Protein AF-A0A355FBG0-F1 (afdb_monomer)

pLDDT: mean 81.56, std 12.43, range [50.31, 96.06]

Structure (mmCIF, N/CA/C/O backbone):
data_AF-A0A355FBG0-F1
#
_entry.id   AF-A0A355FBG0-F1
#
loop_
_atom_site.group_PDB
_atom_site.id
_atom_site.type_symbol
_atom_site.label_atom_id
_atom_site.label_alt_id
_atom_site.label_comp_id
_atom_site.label_asym_id
_atom_site.label_entity_id
_atom_site.label_seq_id
_atom_site.pdbx_PDB_ins_code
_atom_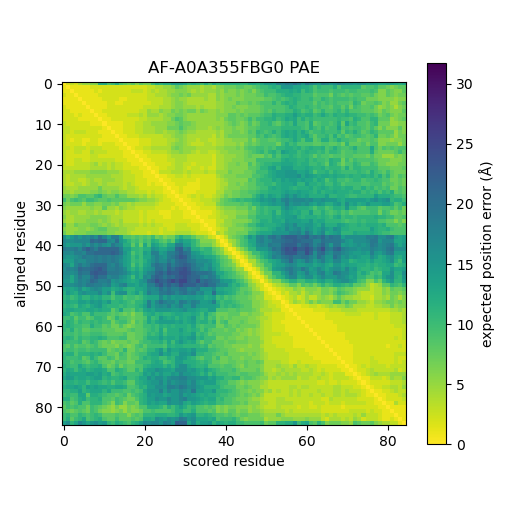site.Cartn_x
_atom_site.Cartn_y
_atom_site.Cartn_z
_atom_site.occupancy
_atom_site.B_iso_or_equiv
_atom_site.auth_seq_id
_atom_site.auth_comp_id
_atom_site.auth_asym_id
_atom_site.auth_atom_id
_atom_site.pdbx_PDB_model_num
ATOM 1 N N . ALA A 1 1 ? 11.383 -2.324 6.770 1.00 80.38 1 ALA A N 1
ATOM 2 C CA . ALA A 1 1 ? 12.732 -1.746 6.561 1.00 80.38 1 ALA A CA 1
ATOM 3 C C . ALA A 1 1 ? 12.765 -0.716 5.423 1.00 80.38 1 ALA A C 1
ATOM 5 O O . ALA A 1 1 ? 13.095 0.431 5.688 1.00 80.38 1 ALA A O 1
ATOM 6 N N . LEU A 1 2 ? 12.371 -1.072 4.190 1.00 88.06 2 LEU A N 1
ATOM 7 C CA . LEU A 1 2 ? 12.489 -0.190 3.013 1.00 88.06 2 LEU A CA 1
ATOM 8 C C . LEU A 1 2 ? 11.782 1.173 3.157 1.00 88.06 2 LEU A C 1
ATOM 10 O O . LEU A 1 2 ? 12.381 2.208 2.887 1.00 88.06 2 LEU A O 1
ATOM 14 N N . ARG A 1 3 ? 10.539 1.196 3.650 1.00 86.31 3 ARG A N 1
ATOM 15 C CA . ARG A 1 3 ? 9.800 2.451 3.876 1.00 86.31 3 ARG A CA 1
ATOM 16 C C . ARG A 1 3 ? 10.493 3.387 4.870 1.00 86.31 3 ARG A C 1
ATOM 18 O O . ARG A 1 3 ? 10.577 4.582 4.620 1.00 86.31 3 ARG A O 1
ATOM 25 N N . ALA A 1 4 ? 10.984 2.845 5.986 1.00 88.12 4 ALA A N 1
ATOM 26 C CA . ALA A 1 4 ? 11.685 3.631 7.002 1.00 88.12 4 ALA A CA 1
ATOM 27 C C . ALA A 1 4 ? 12.964 4.253 6.422 1.00 88.12 4 ALA A C 1
ATOM 29 O O . ALA A 1 4 ? 13.179 5.451 6.561 1.00 88.12 4 ALA A O 1
ATOM 30 N N . PHE A 1 5 ? 13.732 3.465 5.663 1.00 93.44 5 PHE A N 1
ATOM 31 C CA . PHE A 1 5 ? 14.924 3.942 4.961 1.00 93.44 5 PHE A CA 1
ATOM 32 C C . PHE A 1 5 ? 14.634 5.111 4.001 1.00 93.44 5 PHE A C 1
ATOM 34 O O . PHE A 1 5 ? 15.443 6.036 3.893 1.00 93.44 5 PHE A O 1
ATOM 41 N N . LEU A 1 6 ? 13.491 5.075 3.304 1.00 92.94 6 LEU A N 1
ATOM 42 C CA . LEU A 1 6 ? 13.080 6.133 2.377 1.00 92.94 6 LEU A CA 1
ATOM 43 C C . LEU A 1 6 ? 12.585 7.393 3.095 1.00 92.94 6 LEU A C 1
ATOM 45 O O . LEU A 1 6 ? 12.926 8.484 2.655 1.00 92.94 6 LEU A O 1
ATOM 49 N N . ARG A 1 7 ? 11.856 7.270 4.212 1.00 92.06 7 ARG A N 1
ATOM 50 C CA . ARG A 1 7 ? 11.403 8.425 5.020 1.00 92.06 7 ARG A CA 1
ATOM 51 C C . ARG A 1 7 ? 12.551 9.272 5.566 1.00 92.06 7 ARG A C 1
ATOM 53 O O . ARG A 1 7 ? 12.414 10.476 5.707 1.00 92.06 7 ARG A O 1
ATOM 60 N N . GLU A 1 8 ? 13.700 8.663 5.838 1.00 96.06 8 GLU A N 1
ATOM 61 C CA . GLU A 1 8 ? 14.894 9.401 6.271 1.00 96.06 8 GLU A CA 1
ATOM 62 C C . GLU A 1 8 ? 15.522 10.259 5.158 1.00 96.06 8 GLU A C 1
ATOM 64 O O . GLU A 1 8 ? 16.366 11.107 5.439 1.00 96.06 8 GLU A O 1
ATOM 69 N N . ARG A 1 9 ? 15.173 10.009 3.889 1.00 96.06 9 ARG A N 1
ATOM 70 C CA . ARG A 1 9 ? 15.851 10.581 2.709 1.00 96.06 9 ARG A CA 1
ATOM 71 C C . ARG A 1 9 ? 14.926 11.357 1.784 1.00 96.06 9 ARG A C 1
ATOM 73 O O . ARG A 1 9 ? 15.408 12.133 0.963 1.00 96.06 9 ARG A O 1
ATOM 80 N N . LEU A 1 10 ? 13.624 11.127 1.884 1.00 94.12 10 LEU A N 1
ATOM 81 C CA . LEU A 1 10 ? 12.606 11.725 1.038 1.00 94.12 10 LEU A CA 1
ATOM 82 C C . LEU A 1 10 ? 11.576 12.448 1.909 1.00 94.12 10 LEU A C 1
ATOM 84 O O . LEU A 1 10 ? 11.266 11.968 2.999 1.00 94.12 10 LEU A O 1
ATOM 88 N N . PRO A 1 11 ? 10.994 13.559 1.424 1.00 93.38 11 PRO A N 1
ATOM 89 C CA . PRO A 1 11 ? 9.790 14.113 2.028 1.00 93.38 11 PRO A CA 1
ATOM 90 C C . PRO A 1 11 ? 8.679 13.060 2.069 1.00 93.38 11 PRO A C 1
ATOM 92 O O . PRO A 1 11 ? 8.563 12.260 1.138 1.00 93.38 11 PRO A O 1
ATOM 95 N N . ASP A 1 12 ? 7.813 13.112 3.084 1.00 84.38 12 ASP A N 1
ATOM 96 C CA . ASP A 1 12 ? 6.731 12.130 3.260 1.00 84.38 12 ASP A CA 1
ATOM 97 C C . ASP A 1 12 ? 5.830 11.994 2.021 1.00 84.38 12 ASP A C 1
ATOM 99 O O . ASP A 1 12 ? 5.415 10.890 1.682 1.00 84.38 12 ASP A O 1
ATOM 103 N N . SER A 1 13 ? 5.606 13.086 1.283 1.00 84.62 13 SER A N 1
ATOM 104 C CA . SER A 1 13 ? 4.823 13.099 0.038 1.00 84.62 13 SER A CA 1
ATOM 105 C C . SER A 1 13 ? 5.430 12.300 -1.122 1.00 84.62 13 SER A C 1
ATOM 107 O O . SER A 1 13 ? 4.744 12.051 -2.109 1.00 84.62 13 SER A O 1
ATOM 109 N N . HIS A 1 14 ? 6.703 11.910 -1.030 1.00 88.88 14 HIS A N 1
ATOM 110 C CA . HIS A 1 14 ? 7.422 11.156 -2.063 1.00 88.88 14 HIS A CA 1
ATOM 111 C C . HIS A 1 14 ? 7.714 9.712 -1.649 1.00 88.88 14 HIS A C 1
ATOM 113 O O . HIS A 1 14 ? 8.323 8.964 -2.417 1.00 88.88 14 HIS A O 1
ATOM 119 N N . VAL A 1 15 ? 7.310 9.307 -0.445 1.00 88.00 15 VAL A N 1
ATOM 120 C CA . VAL A 1 15 ? 7.451 7.924 0.007 1.00 88.00 15 VAL A CA 1
ATOM 121 C C . VAL A 1 15 ? 6.282 7.114 -0.563 1.00 88.00 15 VAL A C 1
ATOM 123 O O . VAL A 1 15 ? 5.136 7.428 -0.250 1.00 88.00 15 VAL A O 1
ATOM 126 N N . PRO A 1 16 ? 6.532 6.068 -1.377 1.00 85.12 16 PRO A N 1
ATOM 127 C CA . PRO A 1 16 ? 5.457 5.277 -1.965 1.00 85.12 16 PRO A CA 1
ATOM 128 C C . PRO A 1 16 ? 4.539 4.655 -0.909 1.00 85.12 16 PRO A C 1
ATOM 130 O O . PRO A 1 16 ? 5.012 4.049 0.056 1.00 85.12 16 PRO A O 1
ATOM 133 N N . ALA A 1 17 ? 3.230 4.754 -1.142 1.00 77.19 17 ALA A N 1
ATOM 134 C CA . ALA A 1 17 ? 2.203 4.122 -0.317 1.00 77.19 17 ALA A CA 1
ATOM 135 C C . ALA A 1 17 ? 2.254 2.586 -0.390 1.00 77.19 17 ALA A C 1
ATOM 137 O O . ALA A 1 17 ? 1.944 1.909 0.589 1.00 77.19 17 ALA A O 1
ATOM 138 N N . LEU A 1 18 ? 2.726 2.022 -1.507 1.00 77.06 18 LEU A N 1
ATOM 139 C CA . LEU A 1 18 ? 2.777 0.582 -1.736 1.00 77.06 18 LEU A CA 1
ATOM 140 C C . LEU A 1 18 ? 4.121 0.142 -2.323 1.00 77.06 18 LEU A C 1
ATOM 142 O O . LEU A 1 18 ? 4.690 0.797 -3.195 1.00 77.06 18 LEU A O 1
ATOM 146 N N . PHE A 1 19 ? 4.601 -1.012 -1.861 1.00 80.94 19 PHE A N 1
ATOM 147 C CA . PHE A 1 19 ? 5.777 -1.690 -2.397 1.00 80.94 19 PHE A CA 1
ATOM 148 C C . PHE A 1 19 ? 5.362 -3.086 -2.851 1.00 80.94 19 PHE A C 1
ATOM 150 O O . PHE A 1 19 ? 4.939 -3.895 -2.029 1.00 80.94 19 PHE A O 1
ATOM 157 N N . VAL A 1 20 ? 5.482 -3.364 -4.151 1.00 81.19 20 VAL A N 1
ATOM 158 C CA . VAL A 1 20 ? 5.126 -4.664 -4.736 1.00 81.19 20 VAL A CA 1
ATOM 159 C C . VAL A 1 20 ? 6.405 -5.379 -5.175 1.00 81.19 20 VAL A C 1
ATOM 161 O O . VAL A 1 20 ? 7.086 -4.888 -6.080 1.00 81.19 20 VAL A O 1
ATOM 164 N N . PRO A 1 21 ? 6.776 -6.510 -4.551 1.00 83.81 21 PRO A N 1
ATOM 165 C CA . PRO A 1 21 ? 7.904 -7.302 -5.012 1.00 83.81 21 PRO A CA 1
ATOM 166 C C . PRO A 1 21 ? 7.558 -7.972 -6.346 1.00 83.81 21 PRO A C 1
ATOM 168 O O . PRO A 1 21 ? 6.520 -8.615 -6.485 1.00 83.81 21 PRO A O 1
ATOM 171 N N . LEU A 1 22 ? 8.451 -7.840 -7.323 1.00 84.69 22 LEU A N 1
ATOM 172 C CA . LEU A 1 22 ? 8.355 -8.507 -8.619 1.00 84.69 22 LEU A CA 1
ATOM 173 C C . LEU A 1 22 ? 9.551 -9.440 -8.781 1.00 84.69 22 LEU A C 1
ATOM 175 O O . LEU A 1 22 ? 10.676 -9.072 -8.445 1.00 84.69 22 LEU A O 1
ATOM 179 N N . SER A 1 23 ? 9.322 -10.632 -9.327 1.00 87.25 23 SER A N 1
ATOM 180 C CA . SER A 1 23 ? 10.407 -11.556 -9.681 1.00 87.25 23 SER A CA 1
ATOM 181 C C . SER A 1 23 ? 11.229 -11.049 -10.869 1.00 87.25 23 SER A C 1
ATOM 183 O O . SER A 1 23 ? 12.431 -11.291 -10.937 1.00 87.25 23 SER A O 1
ATOM 185 N N . ALA A 1 24 ? 10.589 -10.327 -11.791 1.00 89.94 24 ALA A N 1
ATOM 186 C CA . ALA A 1 24 ? 11.220 -9.677 -12.929 1.00 89.94 24 ALA A CA 1
ATOM 187 C C . ALA A 1 24 ? 10.410 -8.450 -13.368 1.00 89.94 24 ALA A C 1
ATOM 189 O O . ALA A 1 24 ? 9.193 -8.394 -13.184 1.00 89.94 24 ALA A O 1
ATOM 190 N N . LEU A 1 25 ? 11.084 -7.473 -13.978 1.00 91.88 25 LEU A N 1
ATOM 191 C CA . LEU A 1 25 ? 10.407 -6.334 -14.594 1.00 91.88 25 LEU A CA 1
ATOM 192 C C . LEU A 1 25 ? 9.741 -6.775 -15.906 1.00 91.88 25 LEU A C 1
ATOM 194 O O . LEU A 1 25 ? 10.411 -7.400 -16.732 1.00 91.88 25 LEU A O 1
ATOM 198 N N . PRO A 1 26 ? 8.461 -6.439 -16.140 1.00 91.56 26 PRO A N 1
ATOM 199 C CA . PRO A 1 26 ? 7.811 -6.744 -17.403 1.00 91.56 26 PRO A CA 1
ATOM 200 C C . PRO A 1 26 ? 8.392 -5.857 -18.505 1.00 91.56 26 PRO A C 1
ATOM 202 O O . PRO A 1 26 ? 8.407 -4.629 -18.397 1.00 91.56 26 PRO A O 1
ATOM 205 N N . LEU A 1 27 ? 8.879 -6.475 -19.576 1.00 94.75 27 LEU A N 1
ATOM 206 C CA . LEU A 1 27 ? 9.461 -5.773 -20.714 1.00 94.75 27 LEU A CA 1
ATOM 207 C C . LEU A 1 27 ? 8.610 -5.999 -21.965 1.00 94.75 27 LEU A C 1
ATOM 209 O O . LEU A 1 27 ? 8.088 -7.084 -22.204 1.00 94.75 27 LEU A O 1
ATOM 213 N N . THR A 1 28 ? 8.510 -4.964 -22.789 1.00 92.75 28 THR A N 1
ATOM 214 C CA . THR A 1 28 ? 7.994 -5.041 -24.159 1.00 92.75 28 THR A CA 1
ATOM 215 C C . THR A 1 28 ? 8.922 -5.882 -25.041 1.00 92.75 28 THR A C 1
ATOM 217 O O . THR A 1 28 ? 10.091 -6.080 -24.711 1.00 92.75 28 THR A O 1
ATOM 220 N N . ALA A 1 29 ? 8.456 -6.291 -26.226 1.00 93.06 29 ALA A N 1
ATOM 221 C CA . ALA A 1 29 ? 9.288 -7.005 -27.204 1.00 93.06 29 ALA A CA 1
ATOM 222 C C . ALA A 1 29 ? 10.577 -6.244 -27.594 1.00 93.06 29 ALA A C 1
ATOM 224 O O . ALA A 1 29 ? 11.572 -6.857 -27.963 1.00 93.06 29 ALA A O 1
ATOM 225 N N . GLY A 1 30 ? 10.580 -4.909 -27.479 1.00 93.25 30 GLY A N 1
ATOM 226 C CA . GLY A 1 30 ? 11.759 -4.065 -27.699 1.00 93.25 30 GLY A CA 1
ATOM 227 C C . GLY A 1 30 ? 12.645 -3.856 -26.463 1.00 93.25 30 GLY A C 1
ATOM 228 O O . GLY A 1 30 ? 13.514 -2.990 -26.493 1.00 93.25 30 GLY A O 1
ATOM 229 N N . GLY A 1 31 ? 12.395 -4.560 -25.355 1.00 92.44 31 GLY A N 1
ATOM 230 C CA . GLY A 1 31 ? 13.196 -4.498 -24.125 1.00 92.44 31 GLY A CA 1
ATOM 231 C C . GLY A 1 31 ? 12.916 -3.302 -23.207 1.00 92.44 31 GLY A C 1
ATOM 232 O O . GLY A 1 31 ? 13.544 -3.172 -22.161 1.00 92.44 31 GLY A O 1
ATOM 233 N N . LYS A 1 32 ? 11.974 -2.418 -23.555 1.00 93.88 32 LYS A N 1
ATOM 234 C CA . LYS A 1 32 ? 11.554 -1.301 -22.685 1.00 93.88 32 LYS A CA 1
ATOM 235 C C . LYS A 1 32 ? 10.578 -1.786 -21.617 1.00 93.88 32 LYS A C 1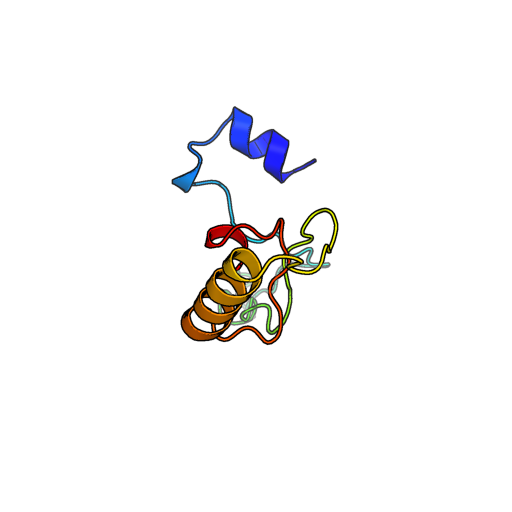
ATOM 237 O O . LYS A 1 32 ? 9.781 -2.669 -21.915 1.00 93.88 32 LYS A O 1
ATOM 242 N N . LEU A 1 33 ? 10.576 -1.156 -20.441 1.00 92.44 33 LEU A N 1
ATOM 243 C CA . LEU A 1 33 ? 9.600 -1.418 -19.374 1.00 92.44 33 LEU A CA 1
ATOM 244 C C . LEU A 1 33 ? 8.160 -1.268 -19.886 1.00 92.44 33 LEU A C 1
ATOM 246 O O . LEU A 1 33 ? 7.777 -0.197 -20.367 1.00 92.44 33 LEU A O 1
ATOM 250 N N . ASP A 1 34 ? 7.360 -2.319 -19.733 1.00 92.38 34 ASP A N 1
ATOM 251 C CA . ASP A 1 34 ? 5.927 -2.281 -20.004 1.00 92.38 34 ASP A CA 1
ATOM 252 C C . ASP A 1 34 ? 5.166 -1.835 -18.750 1.00 92.38 34 ASP A C 1
ATOM 254 O O . ASP A 1 34 ? 4.823 -2.626 -17.872 1.00 92.38 34 ASP A O 1
ATOM 258 N N . ARG A 1 35 ? 4.887 -0.531 -18.665 1.00 89.19 35 ARG A N 1
ATOM 259 C CA . ARG A 1 35 ? 4.152 0.048 -17.531 1.00 89.19 35 ARG A CA 1
ATOM 260 C C . ARG A 1 35 ? 2.695 -0.399 -17.446 1.00 89.19 35 ARG A C 1
ATOM 262 O O . ARG A 1 35 ? 2.121 -0.307 -16.371 1.00 89.19 35 ARG A O 1
ATOM 269 N N . ARG A 1 36 ? 2.087 -0.856 -18.545 1.00 84.75 36 ARG A N 1
ATOM 270 C CA . ARG A 1 36 ? 0.697 -1.344 -18.527 1.00 84.75 36 ARG A CA 1
ATOM 271 C C . ARG A 1 36 ? 0.636 -2.750 -17.937 1.00 84.75 36 ARG A C 1
ATOM 273 O O . ARG A 1 36 ? -0.346 -3.090 -17.289 1.00 84.75 36 ARG A O 1
ATOM 280 N N . ALA A 1 37 ? 1.698 -3.530 -18.136 1.00 85.44 37 ALA A N 1
ATOM 281 C CA . ALA A 1 37 ? 1.860 -4.852 -17.543 1.00 85.44 37 ALA A CA 1
ATOM 282 C C . ALA A 1 37 ? 2.196 -4.814 -16.041 1.00 85.44 37 ALA A C 1
ATOM 284 O O . ALA A 1 37 ? 1.976 -5.805 -15.352 1.00 85.44 37 ALA A O 1
ATOM 285 N N . LEU A 1 38 ? 2.648 -3.673 -15.504 1.00 82.88 38 LEU A N 1
ATOM 286 C CA . LEU A 1 38 ? 2.724 -3.411 -14.057 1.00 82.88 38 LEU A CA 1
ATOM 287 C C . LEU A 1 38 ? 1.329 -3.170 -13.443 1.00 82.88 38 LEU A C 1
ATOM 289 O O . LEU A 1 38 ? 1.205 -2.314 -12.572 1.00 82.88 38 LEU A O 1
ATOM 293 N N . ALA A 1 39 ? 0.290 -3.847 -13.955 1.00 66.62 39 ALA A N 1
ATOM 294 C CA . ALA A 1 39 ? -1.120 -3.594 -13.665 1.00 66.62 39 ALA A CA 1
ATOM 295 C C . ALA A 1 39 ? -1.377 -3.372 -12.172 1.00 66.62 3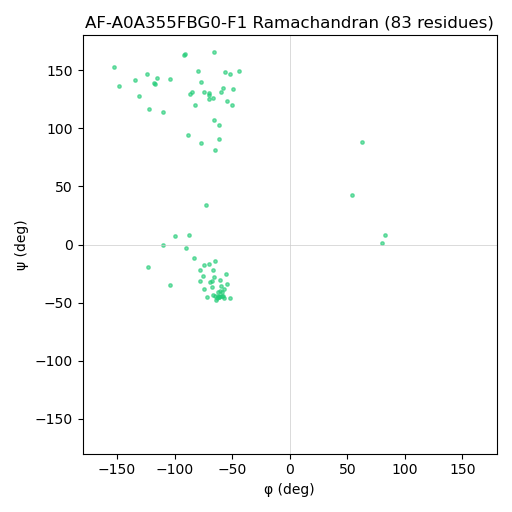9 ALA A C 1
ATOM 297 O O . ALA A 1 39 ? -0.673 -3.937 -11.330 1.00 66.62 39 ALA A O 1
ATOM 298 N N . GLU A 1 40 ? -2.393 -2.553 -11.867 1.00 59.75 40 GLU A N 1
ATOM 299 C CA . GLU A 1 40 ? -2.689 -2.182 -10.489 1.00 59.75 40 GLU A CA 1
ATOM 300 C C . GLU A 1 40 ? -2.737 -3.426 -9.604 1.00 59.75 40 GLU A C 1
ATOM 302 O O . GLU A 1 40 ? -3.345 -4.428 -9.996 1.00 59.75 40 GLU A O 1
ATOM 307 N N . PRO A 1 41 ? -2.085 -3.384 -8.437 1.00 59.28 41 PRO A N 1
ATOM 308 C CA . PRO A 1 41 ? -2.140 -4.465 -7.479 1.00 59.28 41 PRO A CA 1
ATOM 309 C C . PRO A 1 41 ? -3.574 -4.596 -6.957 1.00 59.28 41 PRO A C 1
ATOM 311 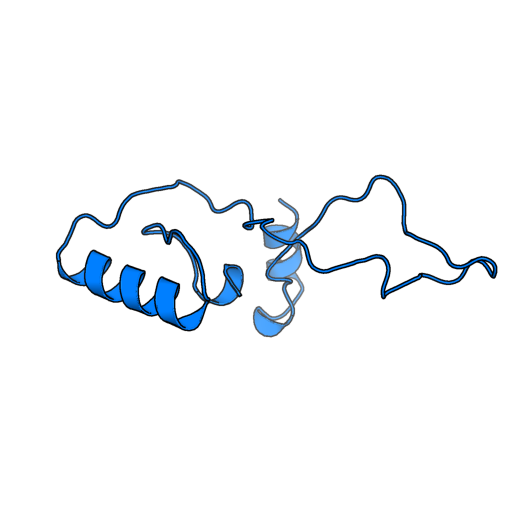O O . PRO A 1 41 ? -3.927 -4.084 -5.897 1.00 59.28 41 PRO A O 1
ATOM 314 N N . ALA A 1 42 ? -4.426 -5.273 -7.723 1.00 50.31 42 ALA A N 1
ATOM 315 C CA . ALA A 1 42 ? -5.806 -5.532 -7.377 1.00 50.31 42 ALA A CA 1
ATOM 316 C C . ALA A 1 42 ? -5.812 -6.363 -6.090 1.00 50.31 42 ALA A C 1
ATOM 318 O O . ALA A 1 42 ? -5.499 -7.553 -6.092 1.00 50.31 42 ALA A O 1
ATOM 319 N N . GLY A 1 43 ? -6.100 -5.700 -4.972 1.00 52.78 43 GLY A N 1
ATOM 320 C CA . GLY A 1 43 ? -6.139 -6.321 -3.654 1.00 52.78 43 GLY A CA 1
ATOM 321 C C . GLY A 1 43 ? -4.794 -6.472 -2.938 1.00 52.78 43 GLY A C 1
ATOM 322 O O . GLY A 1 43 ? -4.786 -7.092 -1.872 1.00 52.78 43 GLY A O 1
ATOM 323 N N . ALA A 1 44 ? -3.678 -5.906 -3.429 1.00 52.91 44 ALA A N 1
ATOM 324 C CA . ALA A 1 44 ? -2.472 -5.848 -2.595 1.00 52.91 44 ALA A CA 1
ATOM 325 C C . ALA A 1 44 ? -2.643 -4.732 -1.563 1.00 52.91 44 ALA A C 1
ATOM 327 O O . ALA A 1 44 ? -2.277 -3.577 -1.770 1.00 52.91 44 ALA A O 1
ATOM 328 N N . ARG A 1 45 ? -3.243 -5.095 -0.431 1.00 55.88 45 ARG A N 1
ATOM 329 C CA . ARG A 1 45 ? -3.195 -4.261 0.762 1.00 55.88 45 ARG A CA 1
ATOM 330 C C . ARG A 1 45 ? -1.715 -4.107 1.139 1.00 55.88 45 ARG A C 1
ATOM 332 O O . ARG A 1 45 ? -1.023 -5.128 1.200 1.00 55.88 45 ARG A O 1
ATOM 339 N N . PRO A 1 46 ? -1.218 -2.884 1.393 1.00 56.69 46 PRO A N 1
ATOM 340 C CA . PRO A 1 46 ? 0.107 -2.718 1.967 1.00 56.69 46 PRO A CA 1
ATOM 341 C C . PRO A 1 46 ? 0.218 -3.587 3.219 1.00 56.69 46 PRO A C 1
ATOM 343 O O . PRO A 1 46 ? -0.770 -3.783 3.931 1.00 56.69 46 PRO A O 1
ATOM 346 N N . GLU A 1 47 ? 1.408 -4.113 3.498 1.00 53.44 47 GLU A N 1
ATOM 347 C CA . GLU A 1 47 ? 1.688 -4.756 4.780 1.00 53.44 47 GLU A CA 1
ATOM 348 C C . GLU A 1 47 ? 1.507 -3.718 5.898 1.00 53.44 47 GLU A C 1
ATOM 350 O O . GLU A 1 47 ? 2.416 -2.950 6.220 1.00 53.44 47 GLU A O 1
ATOM 355 N N . LEU A 1 48 ? 0.291 -3.636 6.437 1.00 55.38 48 LEU A N 1
ATOM 356 C CA . LEU A 1 48 ? -0.054 -2.721 7.511 1.00 55.38 48 LEU A CA 1
ATOM 357 C C . LEU A 1 48 ? 0.272 -3.405 8.842 1.00 55.38 48 LEU A C 1
ATOM 359 O O . LEU A 1 48 ? -0.114 -4.560 9.055 1.00 55.38 48 LEU A O 1
ATOM 363 N N . PRO A 1 49 ? 1.006 -2.731 9.739 1.00 51.62 49 PRO A N 1
ATOM 364 C CA . PRO A 1 49 ? 1.362 -3.305 11.024 1.00 51.62 49 PRO A CA 1
ATOM 365 C C . PRO A 1 49 ? 0.106 -3.490 11.881 1.00 51.62 49 PRO A C 1
ATOM 367 O O . PRO A 1 49 ? -0.625 -2.537 12.120 1.00 51.62 49 PRO A O 1
ATOM 370 N N . GLY A 1 50 ? -0.106 -4.714 12.376 1.00 57.56 50 GLY A N 1
ATOM 371 C CA . GLY A 1 50 ? -1.068 -5.011 13.440 1.00 57.56 50 GLY A CA 1
ATOM 372 C C . GLY A 1 50 ? -2.521 -4.713 13.072 1.00 57.56 50 GLY A C 1
ATOM 373 O O . GLY A 1 50 ? -3.053 -3.650 13.382 1.00 57.56 50 GLY A O 1
ATOM 374 N N . PHE A 1 51 ? -3.204 -5.688 12.471 1.00 63.59 51 PHE A N 1
ATOM 375 C CA . PHE A 1 51 ? -4.649 -5.600 12.291 1.00 63.59 51 PHE A CA 1
ATOM 376 C C . PHE A 1 51 ? -5.350 -5.624 13.657 1.00 63.59 51 PHE A C 1
ATOM 378 O O . PHE A 1 51 ? -5.434 -6.666 14.306 1.00 63.59 51 PHE A O 1
ATOM 385 N N . ALA A 1 52 ? -5.863 -4.470 14.076 1.00 73.94 52 ALA A N 1
ATOM 386 C CA . ALA A 1 52 ? -6.749 -4.324 15.221 1.00 73.94 52 ALA A CA 1
ATOM 387 C C . ALA A 1 52 ? -8.107 -3.806 14.744 1.00 73.94 52 ALA A C 1
ATOM 389 O O . ALA A 1 52 ? -8.183 -2.929 13.880 1.00 73.94 52 ALA A O 1
ATOM 390 N N . LEU A 1 53 ? -9.184 -4.368 15.288 1.00 77.00 53 LEU A N 1
ATOM 391 C CA . LEU A 1 53 ? -10.534 -3.940 14.946 1.00 77.00 53 LEU A CA 1
ATOM 392 C C . LEU A 1 53 ? -10.876 -2.621 15.657 1.00 77.00 53 LEU A C 1
ATOM 394 O O . LEU A 1 53 ? -10.568 -2.484 16.842 1.00 77.00 53 LEU A O 1
ATOM 398 N N . PRO A 1 54 ? -11.568 -1.692 14.972 1.00 79.38 54 PRO A N 1
ATOM 399 C CA . PRO A 1 54 ? -12.245 -0.571 15.612 1.00 79.38 54 PRO A CA 1
ATOM 400 C C . PRO A 1 54 ? -13.131 -1.060 16.766 1.00 79.38 54 PRO A C 1
ATOM 402 O O . PRO A 1 54 ? -14.040 -1.871 16.573 1.00 79.38 54 PRO A O 1
ATOM 405 N N . SER A 1 55 ? -12.858 -0.580 17.972 1.00 83.56 55 SER A N 1
ATOM 406 C CA . SER A 1 55 ? -13.477 -1.041 19.216 1.00 83.56 55 SER A CA 1
ATOM 407 C C . SER A 1 55 ? -14.532 -0.061 19.734 1.00 83.56 55 SER A C 1
ATOM 409 O O . SER A 1 55 ? -15.579 -0.475 20.244 1.00 83.56 55 SER A O 1
ATOM 411 N N . THR A 1 56 ? -14.310 1.243 19.544 1.00 91.31 56 THR A N 1
ATOM 412 C CA . THR A 1 56 ? -15.233 2.297 19.983 1.00 91.31 56 THR A CA 1
ATOM 413 C C . THR A 1 56 ? -16.253 2.659 18.898 1.00 91.31 56 THR A C 1
ATOM 415 O O . THR A 1 56 ? -16.132 2.285 17.730 1.00 91.31 56 THR A O 1
ATOM 418 N N . ALA A 1 57 ? -17.334 3.352 19.275 1.00 90.69 57 ALA A N 1
ATOM 419 C CA . ALA A 1 57 ? -18.323 3.837 18.306 1.00 90.69 57 ALA A CA 1
ATOM 420 C C . ALA A 1 57 ? -17.700 4.829 17.308 1.00 90.69 57 ALA A C 1
ATOM 422 O O . ALA A 1 57 ? -17.960 4.738 16.114 1.00 90.69 57 ALA A O 1
ATOM 423 N N . LEU A 1 58 ? -16.826 5.719 17.792 1.00 92.25 58 LEU A N 1
ATOM 424 C CA . LEU A 1 58 ? -16.124 6.693 16.959 1.00 92.25 58 LEU A CA 1
ATOM 425 C C . LEU A 1 58 ? -15.190 6.016 15.947 1.00 92.25 58 LEU A C 1
ATOM 427 O O . LEU A 1 58 ? -15.246 6.333 14.763 1.00 92.25 58 LEU A O 1
ATOM 431 N N . GLU A 1 59 ? -14.370 5.062 16.398 1.00 90.00 59 GLU A N 1
ATOM 432 C CA . GLU A 1 59 ? -13.447 4.327 15.522 1.00 90.00 59 GLU A CA 1
ATOM 433 C C . GLU A 1 59 ? -14.193 3.598 14.399 1.00 90.00 59 GLU A C 1
ATOM 435 O O . GLU A 1 59 ? -13.748 3.617 13.254 1.00 90.00 59 GLU A O 1
ATOM 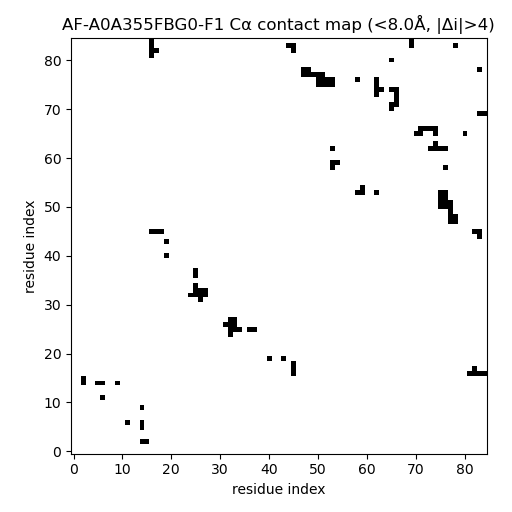440 N N . ARG A 1 60 ? -15.345 2.986 14.707 1.00 90.81 60 ARG A N 1
ATOM 441 C CA . ARG A 1 60 ? -16.183 2.308 13.706 1.00 90.81 60 ARG A CA 1
ATOM 442 C C . ARG A 1 60 ? -16.710 3.277 12.652 1.00 90.81 60 ARG A C 1
ATOM 444 O O . ARG A 1 60 ? -16.565 3.000 11.467 1.00 90.81 60 ARG A O 1
ATOM 451 N N . THR A 1 61 ? -17.226 4.434 13.069 1.00 93.44 61 THR A N 1
ATOM 452 C CA . THR A 1 61 ? -17.690 5.475 12.139 1.00 93.44 61 THR A CA 1
ATOM 453 C C . THR A 1 61 ? -16.572 5.943 11.206 1.00 93.44 61 THR A C 1
ATOM 455 O O . THR A 1 61 ? -16.785 6.063 10.002 1.00 93.44 61 THR A O 1
ATOM 458 N N . ILE A 1 62 ? -15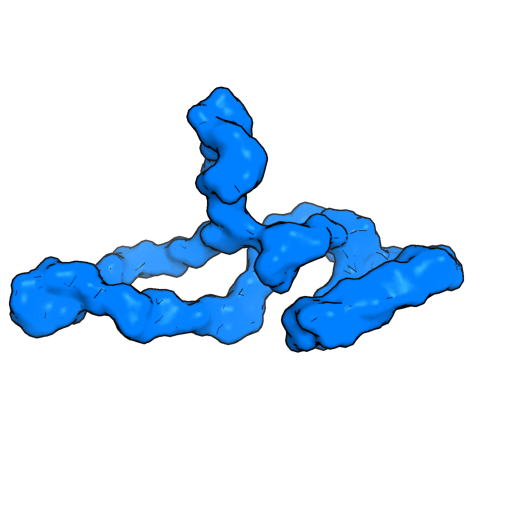.367 6.181 11.734 1.00 91.75 62 ILE A N 1
ATOM 459 C CA . ILE A 1 62 ? -14.215 6.600 10.921 1.00 91.75 62 ILE A CA 1
ATOM 460 C C . ILE A 1 62 ? -13.808 5.490 9.942 1.00 91.75 62 ILE A C 1
ATOM 462 O O . ILE A 1 62 ? -13.588 5.765 8.762 1.00 91.75 62 ILE A O 1
ATOM 466 N N . ALA A 1 63 ? -13.754 4.238 10.402 1.00 89.06 63 ALA A N 1
ATOM 467 C CA . ALA A 1 63 ? -13.425 3.099 9.552 1.00 89.06 63 ALA A CA 1
ATOM 468 C C . ALA A 1 63 ? -14.436 2.929 8.406 1.00 89.06 63 ALA A C 1
ATOM 470 O O . ALA A 1 63 ? -14.034 2.676 7.272 1.00 89.06 63 ALA A O 1
ATOM 471 N N . ASP A 1 64 ? -15.731 3.127 8.660 1.00 90.50 64 ASP A N 1
ATOM 472 C CA . ASP A 1 64 ? -16.760 3.058 7.619 1.00 90.50 64 ASP A CA 1
ATOM 473 C C . ASP A 1 64 ? -16.637 4.194 6.592 1.00 90.50 64 ASP A C 1
ATOM 475 O O . ASP A 1 64 ? -16.793 3.953 5.392 1.00 90.50 64 ASP A O 1
ATOM 479 N N . ILE A 1 65 ? -16.264 5.407 7.019 1.00 92.19 65 ILE A N 1
ATOM 480 C CA . ILE A 1 65 ? -15.957 6.514 6.098 1.00 92.19 65 ILE A CA 1
ATOM 481 C C . ILE A 1 65 ? -14.768 6.151 5.200 1.00 92.19 65 ILE A C 1
ATOM 483 O O . ILE A 1 65 ? -14.835 6.337 3.984 1.00 9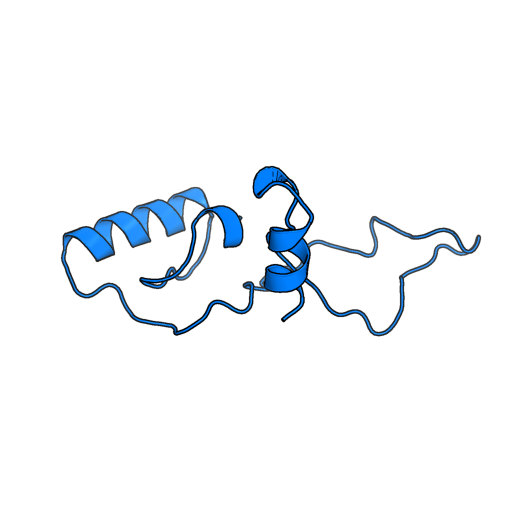2.19 65 ILE A O 1
ATOM 487 N N . PHE A 1 66 ? -13.695 5.592 5.768 1.00 90.19 66 PHE A N 1
ATOM 488 C CA . PHE A 1 66 ? -12.523 5.171 4.994 1.00 90.19 66 PHE A CA 1
ATOM 489 C C . PHE A 1 66 ? -12.895 4.097 3.968 1.00 90.19 66 PHE A C 1
ATOM 491 O O . PHE A 1 66 ? -12.518 4.210 2.802 1.00 90.19 66 PHE A O 1
ATOM 498 N N . ARG A 1 67 ? -13.679 3.089 4.371 1.00 87.25 67 ARG A N 1
ATOM 499 C CA . ARG A 1 67 ? -14.164 2.024 3.476 1.00 87.25 67 ARG A CA 1
ATOM 500 C C . ARG A 1 67 ? -14.957 2.589 2.303 1.00 87.25 67 ARG A C 1
ATOM 502 O O . ARG A 1 67 ? -14.735 2.172 1.169 1.00 87.25 67 ARG A O 1
ATOM 509 N N . ALA A 1 68 ? -15.844 3.549 2.564 1.00 87.94 68 ALA A N 1
ATOM 510 C CA . ALA A 1 68 ? -16.660 4.176 1.531 1.00 87.94 68 ALA A CA 1
ATOM 511 C C . ALA A 1 68 ? -15.822 4.999 0.538 1.00 87.94 68 ALA A C 1
ATOM 513 O O . ALA A 1 68 ? -16.037 4.906 -0.670 1.00 87.94 68 ALA A O 1
ATOM 514 N N . LEU A 1 69 ? -14.857 5.779 1.035 1.00 88.56 69 LEU A N 1
ATOM 515 C CA . LEU A 1 69 ? -14.014 6.643 0.203 1.00 88.56 69 LEU A CA 1
ATOM 516 C C . LEU A 1 69 ? -13.013 5.849 -0.639 1.00 88.56 69 LEU A C 1
ATOM 518 O O . LEU A 1 69 ? -12.865 6.110 -1.830 1.00 88.56 69 LEU A O 1
ATOM 522 N N . LEU A 1 70 ? -12.356 4.867 -0.024 1.00 83.75 70 LEU A N 1
ATOM 523 C CA . LEU A 1 70 ? -11.289 4.083 -0.649 1.00 83.75 70 LEU A CA 1
ATOM 524 C C . LEU A 1 70 ? -11.809 2.825 -1.359 1.00 83.75 70 LEU A C 1
ATOM 526 O O . LEU A 1 70 ? -11.036 2.110 -1.988 1.00 83.75 70 LEU A O 1
ATOM 530 N N . ARG A 1 71 ? -13.120 2.550 -1.278 1.00 82.06 71 ARG A N 1
ATOM 531 C CA . ARG A 1 71 ? -13.776 1.349 -1.830 1.00 82.06 71 ARG A CA 1
ATOM 532 C C . ARG A 1 71 ? -13.123 0.048 -1.350 1.00 82.06 71 ARG A C 1
ATOM 534 O O . ARG A 1 71 ? -12.925 -0.886 -2.122 1.00 82.06 71 ARG A O 1
ATOM 541 N N . LEU A 1 72 ? -12.801 0.003 -0.058 1.00 79.94 72 LEU A N 1
ATOM 542 C CA . LEU A 1 72 ? -12.161 -1.138 0.592 1.00 79.94 72 LEU A CA 1
ATOM 543 C C . LEU A 1 72 ? -13.158 -1.933 1.433 1.00 79.94 72 LEU A C 1
ATOM 545 O O . LEU A 1 72 ? -13.985 -1.372 2.153 1.00 79.94 72 LEU A O 1
ATOM 549 N N . ASP A 1 73 ? -13.010 -3.256 1.435 1.00 77.94 73 ASP A N 1
ATOM 550 C CA . ASP A 1 73 ? -13.875 -4.134 2.226 1.00 77.94 73 ASP A CA 1
ATOM 551 C C . ASP A 1 73 ? -13.672 -3.962 3.7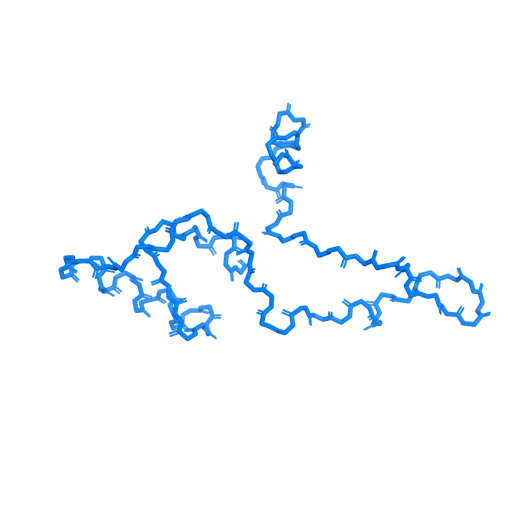33 1.00 77.94 73 ASP A C 1
ATOM 553 O O . ASP A 1 73 ? -14.610 -4.167 4.506 1.00 77.94 73 ASP A O 1
ATOM 557 N N . ARG A 1 74 ? -12.449 -3.625 4.170 1.00 77.81 74 ARG A N 1
ATOM 558 C CA . ARG A 1 74 ? -12.025 -3.640 5.580 1.00 77.81 74 ARG A CA 1
ATOM 559 C C . ARG A 1 74 ? -10.980 -2.559 5.860 1.00 77.81 74 ARG A C 1
ATOM 561 O O . ARG A 1 74 ? -10.019 -2.449 5.106 1.00 77.81 74 ARG A O 1
ATOM 568 N N . VAL A 1 75 ? -11.131 -1.850 6.981 1.00 81.81 75 VAL A N 1
ATOM 569 C CA . VAL A 1 75 ? -10.165 -0.871 7.512 1.00 81.81 75 VAL A CA 1
ATOM 570 C C . VAL A 1 75 ? -9.925 -1.183 8.991 1.00 81.81 75 VAL A C 1
ATOM 572 O O . VAL A 1 75 ? -10.872 -1.372 9.754 1.00 81.81 75 VAL A O 1
ATOM 575 N N . GLY A 1 76 ? -8.658 -1.323 9.365 1.00 82.00 76 GLY A N 1
ATOM 576 C CA . GLY A 1 76 ? -8.185 -1.564 10.724 1.00 82.00 76 GLY A CA 1
ATOM 577 C C . GLY A 1 76 ? -7.871 -0.264 11.461 1.00 82.00 76 GLY A C 1
ATOM 578 O O . GLY A 1 76 ? -7.692 0.787 10.855 1.00 82.00 76 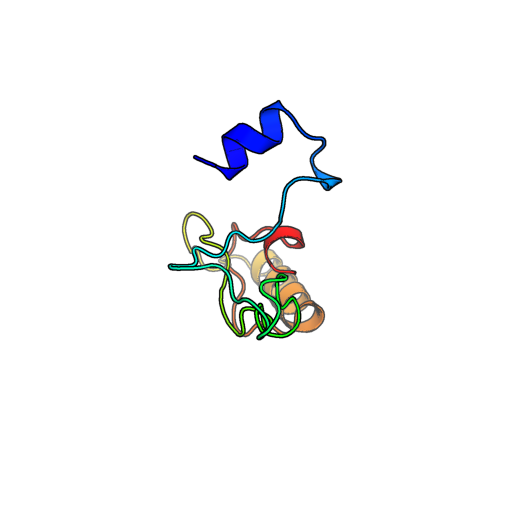GLY A O 1
ATOM 579 N N . LEU A 1 77 ? -7.769 -0.346 12.786 1.00 81.31 77 LEU A N 1
ATOM 580 C CA . LEU A 1 77 ? -7.554 0.802 13.672 1.00 81.31 77 LEU A CA 1
ATOM 581 C C . LEU A 1 77 ? -6.252 1.566 13.383 1.00 81.31 77 LEU A C 1
ATOM 583 O O . LEU A 1 77 ? -6.204 2.784 13.522 1.00 81.31 77 LEU A O 1
ATOM 587 N N . HIS A 1 78 ? -5.195 0.848 13.006 1.00 81.75 78 HIS A N 1
ATOM 588 C CA . HIS A 1 78 ? -3.872 1.418 12.740 1.00 81.75 78 HIS A CA 1
ATOM 589 C C . HIS A 1 78 ? -3.602 1.630 11.249 1.00 81.75 78 HIS A C 1
ATOM 591 O O . HIS A 1 78 ? -2.481 1.976 10.873 1.00 81.75 78 HIS A O 1
ATOM 597 N N . ASP A 1 79 ? -4.609 1.426 10.397 1.00 79.69 79 ASP A N 1
ATOM 598 C CA . ASP A 1 79 ? -4.453 1.679 8.976 1.00 79.69 79 ASP A CA 1
ATOM 599 C C . ASP A 1 79 ? -4.354 3.189 8.728 1.00 79.69 79 ASP A C 1
ATOM 601 O O . ASP A 1 79 ? -5.204 3.975 9.152 1.00 79.69 79 ASP A O 1
ATOM 605 N N . ASN A 1 80 ? -3.319 3.600 8.001 1.00 80.75 80 ASN A N 1
ATOM 606 C CA . ASN A 1 80 ? -3.197 4.974 7.543 1.00 80.75 80 ASN A CA 1
ATOM 607 C C . ASN A 1 80 ? -3.985 5.155 6.239 1.00 80.75 80 ASN A C 1
ATOM 609 O O . ASN A 1 80 ? -3.814 4.379 5.301 1.00 80.75 80 ASN A O 1
ATOM 613 N N . PHE A 1 81 ? -4.805 6.205 6.167 1.00 81.19 81 PHE A N 1
ATOM 614 C CA . PHE A 1 81 ? -5.618 6.533 4.992 1.00 81.19 81 PHE A CA 1
ATOM 615 C C . PHE A 1 81 ? -4.808 6.587 3.689 1.00 81.19 81 PHE A C 1
ATOM 617 O O . PHE A 1 81 ? -5.213 5.993 2.700 1.00 81.19 81 PHE A O 1
ATOM 624 N N . PHE A 1 82 ? -3.654 7.256 3.707 1.00 76.88 82 PHE A N 1
ATOM 625 C CA . PHE A 1 82 ? -2.816 7.467 2.522 1.00 76.88 82 PHE A CA 1
ATOM 626 C C . PHE A 1 82 ? -1.995 6.236 2.144 1.00 76.88 82 PHE A C 1
ATOM 628 O O . PHE A 1 82 ? -1.553 6.109 1.010 1.00 76.88 82 PHE A O 1
ATOM 635 N N . ASP A 1 83 ? -1.765 5.328 3.094 1.00 73.56 83 ASP A N 1
ATOM 636 C CA . ASP A 1 83 ? -1.175 4.036 2.757 1.00 73.56 83 ASP A CA 1
ATOM 637 C C . ASP A 1 83 ? -2.223 3.126 2.085 1.00 73.56 83 ASP A C 1
ATOM 639 O O . ASP A 1 83 ? -1.859 2.261 1.297 1.00 73.56 83 ASP A O 1
ATOM 643 N N . LEU A 1 84 ? -3.517 3.320 2.374 1.00 71.06 84 LEU A N 1
ATOM 644 C CA . LEU A 1 84 ? -4.625 2.526 1.836 1.00 71.06 84 LEU A CA 1
ATOM 645 C C . LEU A 1 84 ? -5.113 2.954 0.436 1.00 71.06 84 LEU A C 1
ATOM 647 O O . LEU A 1 84 ? -5.893 2.206 -0.160 1.00 71.06 84 LEU A O 1
ATOM 651 N N . GLY A 1 85 ? -4.683 4.109 -0.081 1.00 60.66 85 GLY A N 1
ATOM 652 C CA . GLY A 1 85 ? -5.061 4.629 -1.401 1.00 60.66 85 GLY A CA 1
ATOM 653 C C . GLY A 1 85 ? -4.283 5.873 -1.796 1.00 60.66 85 GLY A C 1
ATOM 654 O O . GLY A 1 85 ? -4.360 6.870 -1.043 1.00 60.66 85 GLY A O 1
#

Sequence (85 aa):
ALRAFLRERLPDSHVPALFVPLSALPLTAGGKLDRRALAEPAGARPELPGFALPSTALERTIADIFRALLRLDRVGLHDNFFDLG

Radius of gyration: 16.32 Å; Cα contacts (8 Å, |Δi|>4): 66; chains: 1; bounding box: 34×26×48 Å

Nearest PDB structures (foldseek):
  5es8-assembly2_B  TM=7.208E-01  e=4.269E-05  Brevibacillus parabrevis
  5t3d-assembly1_A  TM=8.135E-01  e=4.030E-03  Escherichia coli K-12
  6mfx-assembly1_A  TM=5.393E-01  e=7.862E-04  Brevibacillus parabrevis
  4zxi-assembly1_A  TM=5.259E-01  e=1.600E-03  Acinetobacter baumannii AB307-0294
  8jbr-assembly1_A  TM=4.556E-01  e=5.749E-03  Microcystis aeruginosa PCC 7806

Solvent-accessible surface area (backbone atoms only — not comparable to full-atom values): 5580 Å² total; per-residue (Å²): 110,72,67,62,62,39,53,79,76,37,60,74,92,73,51,76,50,66,86,81,91,67,98,66,84,53,56,39,100,86,69,47,79,32,72,74,74,64,52,79,68,83,81,64,69,50,93,66,76,67,88,38,77,53,81,50,74,67,47,41,56,54,33,51,52,49,21,66,75,64,73,42,97,74,59,42,64,68,60,52,72,62,48,71,95

Secondary structure (DSSP, 8-state):
-HHHHHHTTS-GGGS-S-----SS--B-TTSSB-TTTS---TT-----S------SHHHHHHHHHHHHHHT-S---TT--TTT--

Foldseek 3Di:
DVQVVVVVPDPPVPRDLADDDDPDFDADPVRHGDPVVVPDPPPPQHPFPDFAAQDDPVLVVVFVVLCVVLVHPGDGSRDDSRSSD

Mean predicted aligned error: 8.27 Å